Protein AF-E0SQ28-F1 (afdb_monomer_lite)

Organism: Ignisphaera aggregans (strain DSM 17230 / JCM 13409 / AQ1.S1) (NCBI:txid583356)

Radius of gyration: 12.34 Å; chains: 1; bounding box: 30×28×28 Å

Sequence (83 aa):
MVKEIVYNGKRYWVCEICGLVYLDRETASECEEFCKNNPGSCSITTTSKAIGRIILREGREYIKFYRGSRSSHLYDLYSCGCC

Foldseek 3Di:
DWDWDADPNQIWIAQPQQQFIANDPVLSVVQNVCLVVDAQDGDPVSLVRTQFGWDDDPNDTDTGGDDDDDDDCPPVSVVSSRD

pLDDT: mean 80.53, std 19.81, range [35.34, 96.5]

Structure (mmCIF, N/CA/C/O backbone):
data_AF-E0SQ28-F1
#
_entry.id   AF-E0SQ28-F1
#
loop_
_atom_site.group_PDB
_atom_site.id
_atom_site.type_symbol
_atom_site.label_atom_id
_atom_site.label_alt_id
_atom_site.label_comp_id
_atom_site.label_asym_id
_atom_site.label_entity_id
_atom_site.label_seq_id
_atom_site.pdbx_PDB_ins_code
_atom_site.Cartn_x
_atom_site.Cartn_y
_atom_site.Cartn_z
_atom_site.occupancy
_atom_site.B_iso_or_equiv
_atom_site.auth_seq_id
_atom_site.auth_comp_id
_atom_site.auth_asym_id
_atom_site.auth_atom_id
_atom_site.pdbx_PDB_model_num
ATOM 1 N N . MET A 1 1 ? -3.088 6.069 -10.491 1.00 86.19 1 MET A N 1
ATOM 2 C CA . MET A 1 1 ? -3.756 7.117 -9.685 1.00 86.19 1 MET A CA 1
ATOM 3 C C . MET A 1 1 ? -4.222 6.405 -8.429 1.00 86.19 1 MET A C 1
ATOM 5 O O . MET A 1 1 ? -4.484 5.224 -8.520 1.00 86.19 1 MET A O 1
ATOM 9 N N . VAL A 1 2 ? -4.324 7.011 -7.246 1.00 94.00 2 VAL A N 1
ATOM 10 C CA . VAL A 1 2 ? -4.731 6.183 -6.088 1.00 94.00 2 VAL A CA 1
ATOM 11 C C . VAL A 1 2 ? -6.179 5.698 -6.223 1.00 94.00 2 VAL A C 1
ATOM 13 O O . VAL A 1 2 ? -7.071 6.489 -6.534 1.00 94.00 2 VAL A O 1
ATOM 16 N N . LYS A 1 3 ? -6.414 4.407 -5.964 1.00 94.19 3 LYS A N 1
ATOM 17 C CA . LYS A 1 3 ? -7.743 3.777 -5.996 1.00 94.19 3 LYS A CA 1
ATOM 18 C C . LYS A 1 3 ? -8.361 3.814 -4.600 1.00 94.19 3 LYS A C 1
ATOM 20 O O . LYS A 1 3 ? -7.772 3.313 -3.644 1.00 94.19 3 LYS A O 1
ATOM 25 N N . GLU A 1 4 ? -9.550 4.398 -4.473 1.00 95.31 4 GLU A N 1
ATOM 26 C CA . GLU A 1 4 ? -10.349 4.312 -3.245 1.00 95.31 4 GLU A CA 1
ATOM 27 C C . GLU A 1 4 ? -11.152 3.005 -3.246 1.00 95.31 4 GLU A C 1
ATOM 29 O O . GLU A 1 4 ? -11.752 2.630 -4.255 1.00 95.31 4 GLU A O 1
ATOM 34 N N . ILE A 1 5 ? -11.173 2.313 -2.110 1.00 92.50 5 ILE A N 1
ATOM 35 C CA . ILE A 1 5 ? -11.980 1.110 -1.902 1.00 92.50 5 ILE A CA 1
ATOM 36 C C . ILE A 1 5 ? -12.746 1.206 -0.583 1.00 92.50 5 ILE A C 1
ATOM 38 O O . ILE A 1 5 ? -12.263 1.771 0.397 1.00 92.50 5 ILE A O 1
ATOM 42 N N . VAL A 1 6 ? -13.934 0.605 -0.536 1.00 90.50 6 VAL A N 1
ATOM 43 C CA . VAL A 1 6 ? -14.728 0.483 0.692 1.00 90.50 6 VAL A CA 1
ATOM 44 C C . VAL A 1 6 ? -14.790 -0.983 1.090 1.00 90.50 6 VAL A C 1
ATOM 46 O O . VAL A 1 6 ? -15.255 -1.822 0.324 1.00 90.50 6 VAL A O 1
ATOM 49 N N . TYR A 1 7 ? -14.331 -1.299 2.297 1.00 84.44 7 TYR A N 1
ATOM 50 C CA . TYR A 1 7 ? -14.346 -2.649 2.844 1.00 84.44 7 TYR A CA 1
ATOM 51 C C . TYR A 1 7 ? -14.853 -2.625 4.287 1.00 84.44 7 TYR A C 1
ATOM 53 O O . TYR A 1 7 ? -14.343 -1.878 5.121 1.00 84.44 7 TYR A O 1
ATOM 61 N N . ASN A 1 8 ? -15.882 -3.424 4.592 1.00 85.94 8 ASN A N 1
ATOM 62 C CA . ASN A 1 8 ? -16.556 -3.437 5.901 1.00 85.94 8 ASN A CA 1
ATOM 63 C C . ASN A 1 8 ? -16.973 -2.035 6.397 1.00 85.94 8 ASN A C 1
ATOM 65 O O . ASN A 1 8 ? -16.789 -1.696 7.565 1.00 85.94 8 ASN A O 1
ATOM 69 N N . GLY A 1 9 ? -17.480 -1.189 5.493 1.00 88.62 9 GLY A N 1
ATOM 70 C CA . GLY A 1 9 ? -17.906 0.180 5.814 1.00 88.62 9 GLY A CA 1
ATOM 71 C C . GLY A 1 9 ? -16.765 1.157 6.124 1.00 88.62 9 GLY A C 1
ATOM 72 O O . GLY A 1 9 ? -17.024 2.319 6.430 1.00 88.62 9 GLY A O 1
ATOM 73 N N . LYS A 1 10 ? -15.505 0.718 6.029 1.00 89.75 10 LYS A N 1
ATOM 74 C CA . LYS A 1 10 ? -14.323 1.575 6.132 1.00 89.75 10 LYS A CA 1
ATOM 75 C C . LYS A 1 10 ? -13.763 1.837 4.748 1.00 89.75 10 LYS A C 1
ATOM 77 O O . LYS A 1 10 ? -13.773 0.960 3.888 1.00 89.75 10 LYS A O 1
ATOM 82 N N . ARG A 1 11 ? -13.281 3.053 4.542 1.00 93.88 11 ARG A N 1
ATOM 83 C CA . ARG A 1 11 ? -12.594 3.423 3.311 1.00 93.88 11 ARG A CA 1
ATOM 84 C C . ARG A 1 11 ? -11.108 3.097 3.449 1.00 93.88 11 ARG A C 1
ATOM 86 O O . ARG A 1 11 ? -10.561 3.204 4.548 1.00 93.88 11 ARG A O 1
ATOM 93 N N . TYR A 1 12 ? -10.492 2.693 2.348 1.00 94.25 12 TYR A N 1
ATOM 94 C CA . TYR A 1 12 ? -9.063 2.434 2.223 1.00 94.25 12 TYR A CA 1
ATOM 95 C C . TYR A 1 12 ? -8.554 2.947 0.876 1.00 94.25 12 TYR A C 1
ATOM 97 O O . TYR A 1 12 ? -9.321 3.094 -0.077 1.00 94.25 12 TYR A O 1
ATOM 105 N N . TRP A 1 13 ? -7.254 3.211 0.807 1.00 96.50 13 TRP A N 1
ATOM 106 C CA . TRP A 1 13 ? -6.608 3.807 -0.355 1.00 96.50 13 TRP A CA 1
ATOM 107 C C . TRP A 1 13 ? -5.510 2.884 -0.841 1.00 96.50 13 TRP A C 1
ATOM 109 O O . TRP A 1 13 ? -4.698 2.407 -0.051 1.00 96.50 13 TRP A O 1
ATOM 119 N N . VAL A 1 14 ? -5.509 2.604 -2.136 1.00 94.62 14 VAL A N 1
ATOM 120 C CA . VAL A 1 14 ? -4.629 1.615 -2.749 1.00 94.62 14 VAL A CA 1
ATOM 121 C C . VAL A 1 14 ? -3.749 2.294 -3.783 1.00 94.62 14 VAL A C 1
ATOM 123 O O . VAL A 1 14 ? -4.239 3.053 -4.620 1.00 94.62 14 VAL A O 1
ATOM 126 N N . CYS A 1 15 ? -2.453 1.995 -3.744 1.00 94.19 15 CYS A N 1
ATOM 127 C CA . CYS A 1 15 ? -1.559 2.311 -4.851 1.00 94.19 15 CYS A CA 1
ATOM 128 C C . CYS A 1 15 ? -1.851 1.352 -6.013 1.00 94.19 15 CYS A C 1
ATOM 130 O O . CYS A 1 15 ? -1.711 0.138 -5.853 1.00 94.19 15 CYS A O 1
ATOM 132 N N . GLU A 1 16 ? -2.232 1.873 -7.181 1.00 92.69 16 GLU A N 1
ATOM 133 C CA . GLU A 1 16 ? -2.561 1.031 -8.343 1.00 92.69 16 GLU A CA 1
ATOM 134 C C . GLU A 1 16 ? -1.344 0.307 -8.928 1.00 92.69 16 GLU A C 1
ATOM 136 O O . GLU A 1 16 ? -1.503 -0.688 -9.628 1.00 92.69 16 GLU A O 1
ATOM 141 N N . ILE A 1 17 ? -0.132 0.784 -8.626 1.00 91.88 17 ILE A N 1
ATOM 142 C CA . ILE A 1 17 ? 1.107 0.225 -9.174 1.00 91.88 17 ILE A CA 1
ATOM 143 C C . ILE A 1 17 ? 1.557 -0.996 -8.369 1.00 91.88 17 ILE A C 1
ATOM 145 O O . ILE A 1 17 ? 1.779 -2.065 -8.927 1.00 91.88 17 ILE A O 1
ATOM 149 N N . CYS A 1 18 ? 1.687 -0.860 -7.046 1.00 90.12 18 CYS A N 1
ATOM 150 C CA . CYS A 1 18 ? 2.219 -1.934 -6.199 1.00 90.12 18 CYS A CA 1
ATOM 151 C C . CYS A 1 18 ? 1.131 -2.739 -5.462 1.00 90.12 18 CYS A C 1
ATOM 153 O O . CYS A 1 18 ? 1.395 -3.841 -4.957 1.00 90.12 18 CYS A O 1
ATOM 155 N N . GLY A 1 19 ? -0.096 -2.211 -5.393 1.00 91.62 19 GLY A N 1
ATOM 156 C CA . GLY A 1 19 ? -1.241 -2.829 -4.725 1.00 91.62 19 GLY A CA 1
ATOM 157 C C . GLY A 1 19 ? -1.242 -2.697 -3.199 1.00 91.62 19 GLY A C 1
ATOM 158 O O . GLY A 1 19 ? -2.058 -3.350 -2.549 1.00 91.62 19 GLY A O 1
ATOM 159 N N . LEU A 1 20 ? -0.337 -1.910 -2.602 1.00 93.12 20 LEU A N 1
ATOM 160 C CA . LEU A 1 20 ? -0.329 -1.660 -1.155 1.00 93.12 20 LEU A CA 1
ATOM 161 C C . LEU A 1 20 ? -1.550 -0.841 -0.726 1.00 93.12 20 LEU A C 1
ATOM 163 O O . LEU A 1 20 ? -1.987 0.060 -1.442 1.00 93.12 20 LEU A O 1
ATOM 167 N N . VAL A 1 21 ? -2.080 -1.172 0.453 1.00 93.50 21 VAL A N 1
ATOM 168 C CA . VAL A 1 21 ? -3.303 -0.592 1.021 1.00 93.50 21 VAL A CA 1
ATOM 169 C C . VAL A 1 21 ? -2.972 0.261 2.243 1.00 93.50 21 VAL A C 1
ATOM 171 O O . VAL A 1 21 ? -2.231 -0.169 3.132 1.00 93.50 21 VAL A O 1
ATOM 174 N N . TYR A 1 22 ? -3.590 1.437 2.307 1.00 94.50 22 TYR A N 1
ATOM 175 C CA . TYR A 1 22 ? -3.372 2.488 3.295 1.00 94.50 22 TYR A CA 1
ATOM 176 C C . TYR A 1 22 ? -4.689 2.976 3.908 1.00 94.50 22 TYR A C 1
ATOM 178 O O . TYR A 1 22 ? -5.768 2.806 3.331 1.00 94.50 22 TYR A O 1
ATOM 186 N N . LEU A 1 23 ? -4.596 3.579 5.097 1.00 93.62 23 LEU A N 1
ATOM 187 C CA . LEU A 1 23 ? -5.736 4.196 5.787 1.00 93.62 23 LEU A CA 1
ATOM 188 C C . LEU A 1 23 ? -6.046 5.604 5.276 1.00 93.62 23 LEU A C 1
ATOM 190 O O . LEU A 1 23 ? -7.184 6.051 5.389 1.00 93.62 23 LEU A O 1
ATOM 194 N N . ASP A 1 24 ? -5.048 6.288 4.729 1.00 95.00 24 ASP A N 1
ATOM 195 C CA . ASP A 1 24 ? -5.142 7.662 4.262 1.00 95.00 24 ASP A CA 1
ATOM 196 C C . ASP A 1 24 ? -4.704 7.795 2.798 1.00 95.00 24 ASP A C 1
ATOM 198 O O . ASP A 1 24 ? -3.874 7.043 2.279 1.00 95.00 24 ASP A O 1
ATOM 202 N N . ARG A 1 25 ? -5.296 8.785 2.124 1.00 96.00 25 ARG A N 1
ATOM 203 C CA . ARG A 1 25 ? -5.042 9.084 0.711 1.00 96.00 25 ARG A CA 1
ATOM 204 C C . ARG A 1 25 ? -3.636 9.613 0.463 1.00 96.00 25 ARG A C 1
ATOM 206 O O . ARG A 1 25 ? -3.090 9.372 -0.612 1.00 96.00 25 ARG A O 1
ATOM 213 N N . GLU A 1 26 ? -3.097 10.370 1.411 1.00 96.38 26 GLU A N 1
ATOM 214 C CA . GLU A 1 26 ? -1.814 11.055 1.274 1.00 96.38 26 GLU A CA 1
ATOM 215 C C . GLU A 1 26 ? -0.687 10.033 1.147 1.00 96.38 26 GLU A C 1
ATOM 217 O O . GLU A 1 26 ? -0.033 9.987 0.108 1.00 96.38 26 GLU A O 1
ATOM 222 N N . THR A 1 27 ? -0.587 9.099 2.093 1.00 95.00 27 THR A N 1
ATOM 223 C CA . THR A 1 27 ? 0.411 8.021 2.074 1.00 95.00 27 THR A CA 1
ATOM 224 C C . THR A 1 27 ? 0.288 7.146 0.825 1.00 95.00 27 THR A C 1
ATOM 226 O O . THR A 1 27 ? 1.293 6.750 0.231 1.00 95.00 27 THR A O 1
ATOM 229 N N . ALA A 1 28 ? -0.939 6.845 0.384 1.00 95.50 28 ALA A N 1
ATOM 230 C CA . ALA A 1 28 ? -1.151 6.108 -0.862 1.00 95.50 28 ALA A CA 1
ATOM 231 C C . ALA A 1 28 ? -0.651 6.892 -2.087 1.00 95.50 28 ALA A C 1
ATOM 233 O O . ALA A 1 28 ? -0.100 6.299 -3.014 1.00 95.50 28 ALA A O 1
ATOM 234 N N . SER A 1 29 ? -0.831 8.216 -2.087 1.00 96.06 29 SER A N 1
ATOM 235 C CA . SER A 1 29 ? -0.412 9.094 -3.185 1.00 96.06 29 SER A CA 1
ATOM 236 C C . SER A 1 29 ? 1.106 9.237 -3.217 1.00 96.06 29 SER A C 1
ATOM 238 O O . SER A 1 29 ? 1.690 9.109 -4.289 1.00 96.06 29 SER A O 1
ATOM 240 N N . GLU A 1 30 ? 1.746 9.389 -2.054 1.00 95.38 30 GLU A N 1
ATOM 241 C CA . GLU A 1 30 ? 3.206 9.349 -1.910 1.00 95.38 30 GLU A CA 1
ATOM 242 C C . GLU A 1 30 ? 3.778 8.013 -2.405 1.00 95.38 30 GLU A C 1
ATOM 244 O O . GLU A 1 30 ? 4.775 7.982 -3.125 1.00 95.38 30 GLU A O 1
ATOM 249 N N . CYS A 1 31 ? 3.138 6.892 -2.047 1.00 94.00 31 CYS A N 1
ATOM 250 C CA . CYS A 1 31 ? 3.542 5.571 -2.521 1.00 94.00 31 CYS A CA 1
ATOM 251 C C . CYS A 1 31 ? 3.474 5.490 -4.046 1.00 94.00 31 CYS A C 1
ATOM 253 O O . CYS A 1 31 ? 4.410 5.014 -4.686 1.00 94.00 31 CYS A O 1
ATOM 255 N N . GLU A 1 32 ? 2.387 5.976 -4.637 1.00 94.56 32 GLU A N 1
ATOM 256 C CA . GLU A 1 32 ? 2.223 5.904 -6.077 1.00 94.56 32 GLU A CA 1
ATOM 257 C C . GLU A 1 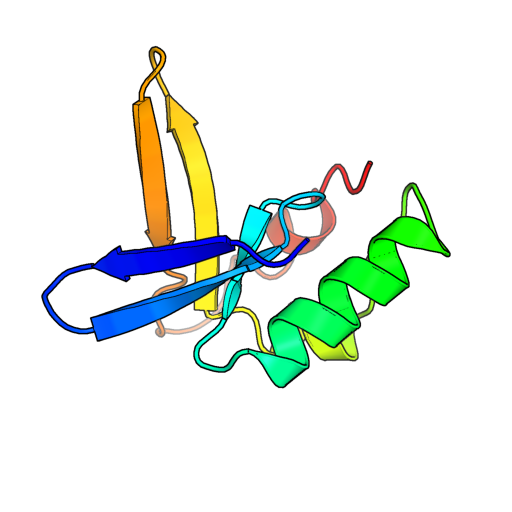32 ? 3.179 6.826 -6.835 1.00 94.56 32 GLU A C 1
ATOM 259 O O . GLU A 1 32 ? 3.747 6.416 -7.847 1.00 94.56 32 GLU A O 1
ATOM 264 N N . GLU A 1 33 ? 3.380 8.052 -6.357 1.00 95.06 33 GLU A N 1
ATOM 265 C CA . GLU A 1 33 ? 4.367 8.964 -6.929 1.00 95.06 33 GLU A CA 1
ATOM 266 C C . GLU A 1 33 ? 5.772 8.358 -6.856 1.00 95.06 33 GLU A C 1
ATOM 268 O O . GLU A 1 33 ? 6.498 8.350 -7.854 1.00 95.06 33 GLU A O 1
ATOM 273 N N . PHE A 1 34 ? 6.120 7.748 -5.720 1.00 93.69 34 PHE A N 1
ATOM 274 C CA . PHE A 1 34 ? 7.380 7.032 -5.585 1.00 93.69 34 PHE A CA 1
ATOM 275 C C . PHE A 1 34 ? 7.500 5.897 -6.606 1.00 93.69 34 PHE A C 1
ATOM 277 O O . PHE A 1 34 ? 8.525 5.809 -7.277 1.00 93.69 34 PHE A O 1
ATOM 284 N N . CYS A 1 35 ? 6.468 5.063 -6.762 1.00 91.94 35 CYS A N 1
ATOM 285 C CA . CYS A 1 35 ? 6.471 3.954 -7.719 1.00 91.94 35 CYS A CA 1
ATOM 286 C C . CYS A 1 35 ? 6.546 4.420 -9.182 1.00 91.94 35 CYS A C 1
ATOM 288 O O . CYS A 1 35 ? 7.167 3.740 -9.995 1.00 91.94 35 CYS A O 1
ATOM 290 N N . LYS A 1 36 ? 5.951 5.570 -9.531 1.00 91.19 36 LYS A N 1
ATOM 291 C CA . LYS A 1 36 ? 6.084 6.167 -10.876 1.00 91.19 36 LYS A CA 1
ATOM 292 C C . LYS A 1 36 ? 7.512 6.624 -11.153 1.00 91.19 36 LYS A C 1
ATOM 294 O O . LYS A 1 36 ? 8.016 6.409 -12.249 1.00 91.19 36 LYS A O 1
ATOM 299 N N . ASN A 1 37 ? 8.141 7.251 -10.162 1.00 92.56 37 ASN A N 1
ATOM 300 C CA . ASN A 1 37 ? 9.484 7.810 -10.297 1.00 92.56 37 ASN A CA 1
ATOM 301 C C . ASN A 1 37 ? 10.589 6.751 -10.139 1.00 92.56 37 ASN A C 1
ATOM 303 O O . ASN A 1 37 ? 11.688 6.934 -10.652 1.00 92.56 37 ASN A O 1
ATOM 307 N N . ASN A 1 38 ? 10.303 5.649 -9.440 1.00 90.06 38 ASN A N 1
ATOM 308 C CA . ASN A 1 38 ? 11.258 4.593 -9.105 1.00 90.06 38 ASN A CA 1
ATOM 309 C C . ASN A 1 38 ? 10.653 3.211 -9.414 1.00 90.06 38 ASN A C 1
ATOM 311 O O . ASN A 1 38 ? 10.339 2.450 -8.490 1.00 90.06 38 ASN A O 1
ATOM 315 N N . PRO A 1 39 ? 10.457 2.871 -10.701 1.00 86.12 39 PRO A N 1
ATOM 316 C CA . PRO A 1 39 ? 9.998 1.541 -11.075 1.00 86.12 39 PRO A CA 1
ATOM 317 C C . PRO A 1 39 ? 11.004 0.497 -10.574 1.00 86.12 39 PRO A C 1
ATOM 319 O O . PRO A 1 39 ? 12.213 0.714 -10.607 1.00 86.12 39 PRO A O 1
ATOM 322 N N . GLY A 1 40 ? 10.512 -0.627 -10.068 1.00 82.00 40 GLY A N 1
ATOM 323 C CA . GLY A 1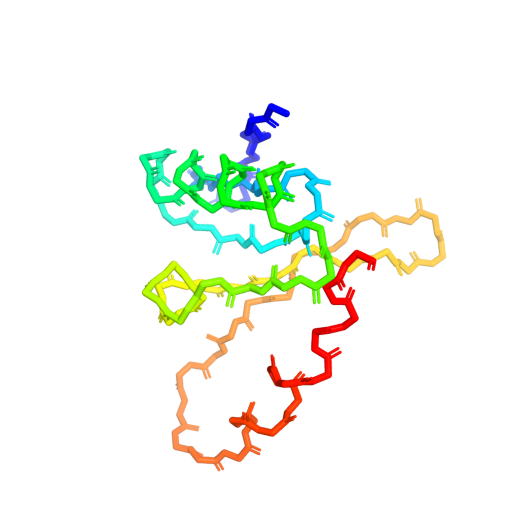 40 ? 11.354 -1.702 -9.544 1.00 82.00 40 GLY A CA 1
ATOM 324 C C . GLY A 1 40 ? 11.597 -1.596 -8.037 1.00 82.00 40 GLY A C 1
ATOM 325 O O . GLY A 1 40 ? 12.169 -2.493 -7.424 1.00 82.00 40 GLY A O 1
ATOM 326 N N . SER A 1 41 ? 11.217 -0.470 -7.422 1.00 85.06 41 SER A N 1
ATOM 327 C CA . SER A 1 41 ? 11.592 -0.127 -6.051 1.00 85.06 41 SER A CA 1
ATOM 328 C C . SER A 1 41 ? 10.398 0.316 -5.217 1.00 85.06 41 SER A C 1
ATOM 330 O O . SER A 1 41 ? 9.401 0.832 -5.722 1.00 85.06 41 SER A O 1
ATOM 332 N N . CYS A 1 42 ? 10.520 0.154 -3.902 1.00 84.12 42 CYS A N 1
ATOM 333 C CA . CYS A 1 42 ? 9.516 0.597 -2.946 1.00 84.12 42 CYS A CA 1
ATOM 334 C C . CYS A 1 42 ? 10.155 1.438 -1.838 1.00 84.12 42 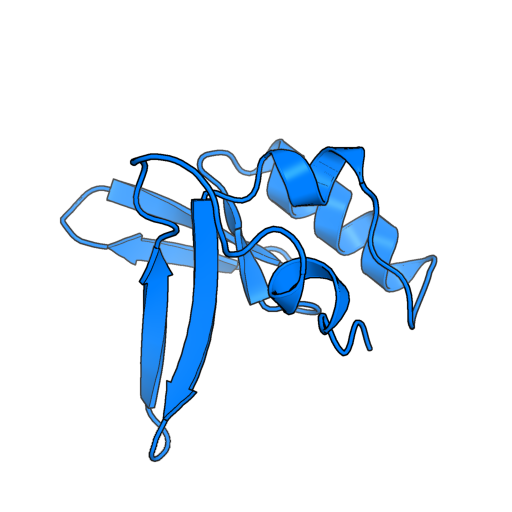CYS A C 1
ATOM 336 O O . CYS A 1 42 ? 11.212 1.097 -1.308 1.00 84.12 42 CYS A O 1
ATOM 338 N N . SER A 1 43 ? 9.496 2.538 -1.471 1.00 88.44 43 SER A N 1
ATOM 339 C CA . SER A 1 43 ? 9.949 3.390 -0.373 1.00 88.44 43 SER A CA 1
ATOM 340 C C . SER A 1 43 ? 9.684 2.716 0.968 1.00 88.44 43 SER A C 1
ATOM 342 O O . SER A 1 43 ? 8.567 2.273 1.243 1.00 88.44 43 SER A O 1
ATOM 344 N N . ILE A 1 44 ? 10.689 2.686 1.845 1.00 87.62 44 ILE A N 1
ATOM 345 C CA . ILE A 1 44 ? 10.541 2.120 3.190 1.00 87.62 44 ILE A CA 1
ATOM 346 C C . ILE A 1 44 ? 9.554 2.923 4.049 1.00 87.62 44 ILE A C 1
ATOM 348 O O . ILE A 1 44 ? 8.827 2.348 4.863 1.00 87.62 44 ILE A O 1
ATOM 352 N N . THR A 1 45 ? 9.470 4.240 3.834 1.00 88.12 45 THR A N 1
ATOM 353 C CA . THR A 1 45 ? 8.600 5.123 4.620 1.00 88.12 45 THR A CA 1
ATOM 354 C C . THR A 1 45 ? 7.134 4.833 4.336 1.00 88.12 45 THR A C 1
ATOM 356 O O . THR A 1 45 ? 6.359 4.644 5.270 1.00 88.12 45 THR A O 1
ATOM 359 N N . THR A 1 46 ? 6.755 4.705 3.065 1.00 90.06 46 THR A N 1
ATOM 360 C CA . THR A 1 46 ? 5.376 4.376 2.690 1.00 90.06 46 THR A CA 1
ATOM 361 C C . THR A 1 46 ? 5.090 2.897 2.915 1.00 90.06 46 THR A C 1
ATOM 363 O O . THR A 1 46 ? 4.032 2.560 3.429 1.00 90.06 46 THR A O 1
ATOM 366 N N . THR A 1 47 ? 6.029 1.989 2.639 1.00 89.38 47 THR A N 1
ATOM 367 C CA . THR A 1 47 ? 5.810 0.543 2.838 1.00 89.38 47 THR A CA 1
ATOM 368 C C . THR A 1 47 ? 5.562 0.191 4.308 1.00 89.38 47 THR A C 1
ATOM 370 O O . THR A 1 47 ? 4.692 -0.627 4.598 1.00 89.38 47 THR A O 1
ATOM 373 N N . SER A 1 48 ? 6.250 0.844 5.252 1.00 88.44 48 SER A N 1
ATOM 374 C CA . SER A 1 48 ? 6.061 0.600 6.695 1.00 88.44 48 SER A CA 1
ATOM 375 C C . SER A 1 48 ? 4.682 1.012 7.229 1.00 88.44 48 SER A C 1
ATOM 377 O O . SER A 1 48 ? 4.225 0.466 8.232 1.00 88.44 48 SER A O 1
ATOM 379 N N . LYS A 1 49 ? 4.003 1.942 6.548 1.00 91.88 49 LYS A N 1
ATOM 380 C CA . LYS A 1 49 ? 2.641 2.388 6.874 1.00 91.88 49 LYS A CA 1
ATOM 381 C C . LYS A 1 49 ? 1.555 1.522 6.228 1.00 91.88 49 LYS A C 1
ATOM 383 O O . LYS A 1 49 ? 0.374 1.712 6.518 1.00 91.88 49 LYS A O 1
ATOM 388 N N . ALA A 1 50 ? 1.919 0.606 5.328 1.00 91.94 50 ALA A N 1
ATOM 389 C CA . ALA A 1 50 ? 0.945 -0.235 4.650 1.00 91.94 50 ALA A CA 1
ATOM 390 C C . ALA A 1 50 ? 0.259 -1.172 5.651 1.00 91.94 50 ALA A C 1
ATOM 392 O O . ALA A 1 50 ? 0.904 -1.829 6.468 1.00 91.94 50 ALA A O 1
ATOM 393 N N . ILE A 1 51 ? -1.064 -1.267 5.555 1.00 92.31 51 ILE A N 1
ATOM 394 C CA . ILE A 1 51 ? -1.892 -2.117 6.426 1.00 92.31 51 ILE A CA 1
ATOM 395 C C . ILE A 1 51 ? -2.347 -3.402 5.729 1.00 92.31 51 ILE A C 1
ATOM 397 O O . ILE A 1 51 ? -2.994 -4.257 6.338 1.00 92.31 51 ILE A O 1
ATOM 401 N N . GLY A 1 52 ? -2.033 -3.543 4.444 1.00 92.06 52 GLY A N 1
ATOM 402 C CA . GLY A 1 52 ? -2.353 -4.713 3.647 1.00 92.06 52 GLY A CA 1
ATOM 403 C C . GLY A 1 52 ? -1.935 -4.566 2.189 1.00 92.06 52 GLY A C 1
ATOM 404 O O . GLY A 1 52 ? -1.255 -3.610 1.811 1.00 92.06 52 GLY A O 1
ATOM 405 N N . ARG A 1 53 ? -2.377 -5.519 1.367 1.00 91.12 53 ARG A N 1
ATOM 406 C CA . ARG A 1 53 ? -2.172 -5.528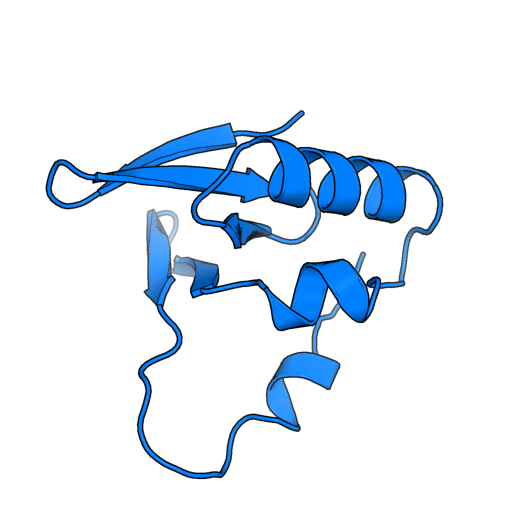 -0.085 1.00 91.12 53 ARG A CA 1
ATOM 407 C C . ARG A 1 53 ? -3.385 -6.110 -0.808 1.00 91.12 53 ARG A C 1
ATOM 409 O O . ARG A 1 53 ? -4.028 -7.025 -0.286 1.00 91.12 53 ARG A O 1
ATOM 416 N N . ILE A 1 54 ? -3.660 -5.622 -2.013 1.00 90.06 54 ILE A N 1
ATOM 417 C CA . ILE A 1 54 ? -4.557 -6.282 -2.963 1.00 90.06 54 ILE A CA 1
ATOM 418 C C . ILE A 1 54 ? -3.862 -7.507 -3.557 1.00 90.06 54 ILE A C 1
ATOM 420 O O . ILE A 1 54 ? -2.716 -7.445 -3.997 1.00 90.06 54 ILE A O 1
ATOM 424 N N . ILE A 1 55 ? -4.570 -8.631 -3.562 1.00 86.06 55 ILE A N 1
ATOM 425 C CA . ILE A 1 55 ? -4.139 -9.883 -4.177 1.00 86.06 55 ILE A CA 1
ATOM 426 C C . ILE A 1 55 ? -5.206 -10.301 -5.180 1.00 86.06 55 ILE A C 1
ATOM 428 O O . ILE A 1 55 ? -6.390 -10.352 -4.849 1.00 86.06 55 ILE A O 1
ATOM 432 N N . LEU A 1 56 ? -4.774 -10.638 -6.391 1.00 81.62 56 LEU A N 1
ATOM 433 C CA . LEU A 1 56 ? -5.623 -11.242 -7.407 1.00 81.62 56 LEU A CA 1
ATOM 434 C C . LEU A 1 56 ? -5.586 -12.763 -7.252 1.00 81.62 56 LEU A C 1
ATOM 436 O O . LEU A 1 56 ? -4.518 -13.376 -7.308 1.00 81.62 56 LEU A O 1
ATOM 440 N N . ARG A 1 57 ? -6.750 -13.380 -7.051 1.00 79.00 57 ARG A N 1
ATOM 441 C CA . ARG A 1 57 ? -6.913 -14.840 -7.069 1.00 79.00 57 ARG A CA 1
ATOM 442 C C . ARG A 1 57 ? -8.112 -15.194 -7.929 1.00 79.00 57 ARG A C 1
ATOM 444 O O . ARG A 1 57 ? -9.185 -14.643 -7.721 1.00 79.00 57 ARG A O 1
ATOM 451 N N . GLU A 1 58 ? -7.913 -16.080 -8.904 1.00 85.50 58 GLU A N 1
ATOM 452 C CA . GLU A 1 58 ? -8.997 -16.603 -9.756 1.00 85.50 58 GLU A CA 1
ATOM 453 C C . GLU A 1 58 ? -9.849 -15.487 -10.403 1.00 85.50 58 GLU A C 1
ATOM 455 O O . GLU A 1 58 ? -11.073 -15.569 -10.476 1.00 85.50 58 GLU A O 1
ATOM 460 N N . GLY A 1 59 ? -9.201 -14.395 -10.828 1.00 82.75 59 GLY A N 1
ATOM 461 C CA . GLY A 1 59 ? -9.869 -13.246 -11.453 1.00 82.75 59 GLY A CA 1
ATOM 462 C C . GLY A 1 59 ? -10.637 -12.329 -10.493 1.00 82.75 59 GLY A C 1
ATOM 463 O O . GLY A 1 59 ? -11.364 -11.452 -10.951 1.00 82.75 59 GLY A O 1
ATOM 464 N N . ARG A 1 60 ? -10.491 -12.503 -9.174 1.00 81.00 60 ARG A N 1
ATOM 465 C CA . ARG A 1 60 ? -11.123 -11.661 -8.147 1.00 81.00 60 ARG A CA 1
ATOM 466 C C . ARG A 1 60 ? -10.071 -10.940 -7.300 1.00 81.00 60 ARG A C 1
ATOM 468 O O . ARG A 1 60 ? -9.038 -11.515 -6.954 1.00 81.00 60 ARG A O 1
ATOM 475 N N . GLU A 1 61 ? -10.342 -9.677 -6.970 1.00 83.12 61 GLU A N 1
ATOM 476 C CA . GLU A 1 61 ? -9.522 -8.861 -6.064 1.00 83.12 61 GLU A CA 1
ATOM 477 C C . GLU A 1 61 ? -9.880 -9.158 -4.599 1.00 83.12 61 GLU A C 1
ATOM 479 O O . GLU A 1 61 ? -11.045 -9.088 -4.204 1.00 83.12 61 GLU A O 1
ATOM 484 N N . TYR A 1 62 ? -8.870 -9.439 -3.776 1.00 84.50 62 TYR A N 1
ATOM 485 C CA . TYR A 1 62 ? -9.008 -9.632 -2.332 1.00 84.50 62 TYR A CA 1
ATOM 486 C C . TYR A 1 62 ? -8.047 -8.722 -1.577 1.00 84.50 62 TYR A C 1
ATOM 488 O O . TYR A 1 62 ? -6.889 -8.576 -1.962 1.00 84.50 62 TYR A O 1
ATOM 496 N N . ILE A 1 63 ? -8.495 -8.163 -0.453 1.00 86.25 63 ILE A N 1
ATOM 497 C CA . ILE A 1 63 ? -7.625 -7.390 0.436 1.00 86.25 63 ILE A CA 1
ATOM 498 C C . ILE A 1 63 ? -7.044 -8.331 1.491 1.00 86.25 63 ILE A C 1
ATOM 500 O O . ILE A 1 63 ? -7.771 -8.870 2.330 1.00 86.25 63 ILE A O 1
ATOM 504 N N . LYS A 1 64 ? -5.722 -8.506 1.484 1.00 89.38 64 LYS A N 1
ATOM 505 C CA . LYS A 1 64 ? -4.995 -9.185 2.561 1.00 89.38 64 LYS A CA 1
ATOM 506 C C . LYS A 1 64 ? -4.471 -8.139 3.537 1.00 89.38 64 LYS A C 1
ATOM 508 O O . LYS A 1 64 ? -3.481 -7.474 3.251 1.00 89.38 64 LYS A O 1
ATOM 513 N N . PHE A 1 65 ? -5.119 -8.011 4.692 1.00 88.31 65 PHE A N 1
ATOM 514 C CA . PHE A 1 65 ? -4.631 -7.161 5.780 1.00 88.31 65 PHE A CA 1
ATOM 515 C C . PHE A 1 65 ? -3.461 -7.818 6.521 1.00 88.31 65 PHE A C 1
ATOM 517 O O . PHE A 1 65 ? -3.474 -9.027 6.778 1.00 88.31 65 PHE A O 1
ATOM 524 N N . TYR A 1 66 ? -2.471 -7.019 6.909 1.00 84.69 66 TYR A N 1
ATOM 525 C CA . TYR A 1 66 ? -1.374 -7.453 7.768 1.00 84.69 66 TYR A CA 1
ATOM 526 C C . TYR A 1 66 ? -1.880 -7.487 9.218 1.00 84.69 66 TYR A C 1
ATOM 528 O O . TYR A 1 66 ? -2.117 -6.455 9.840 1.00 84.69 66 TYR A O 1
ATOM 536 N N . ARG A 1 67 ? -2.140 -8.685 9.759 1.00 59.09 67 ARG A N 1
ATOM 537 C CA . ARG A 1 67 ? -2.605 -8.842 11.147 1.00 59.09 67 ARG A CA 1
ATOM 538 C C . ARG A 1 67 ? -1.468 -8.562 12.131 1.00 59.09 67 ARG A C 1
ATOM 540 O O . ARG A 1 67 ? -0.404 -9.164 12.043 1.00 59.09 67 ARG A O 1
ATOM 547 N N . GLY A 1 68 ? -1.730 -7.713 13.122 1.00 55.88 68 GLY A N 1
ATOM 548 C CA . GLY A 1 68 ? -0.844 -7.518 14.265 1.00 55.88 68 GLY A CA 1
ATOM 549 C C . GLY A 1 68 ? -0.887 -8.704 15.233 1.00 55.88 68 GLY A C 1
ATOM 550 O O . GLY A 1 68 ? -1.854 -8.879 15.970 1.00 55.88 68 GLY A O 1
ATOM 551 N N . SER A 1 69 ? 0.169 -9.516 15.245 1.00 37.09 69 SER A N 1
ATOM 552 C CA . SER A 1 69 ? 0.744 -10.157 16.442 1.00 37.09 69 SER A CA 1
ATOM 553 C C . SER A 1 69 ? 2.103 -10.756 16.066 1.00 37.09 69 SER A C 1
ATOM 555 O O . SER A 1 69 ? 2.163 -11.681 15.273 1.00 37.09 69 SER A O 1
ATOM 557 N N . ARG A 1 70 ? 3.175 -10.177 16.627 1.00 42.31 70 ARG A N 1
ATOM 558 C CA . ARG A 1 70 ? 4.549 -10.707 16.755 1.00 42.31 70 ARG A CA 1
ATOM 559 C C . ARG A 1 70 ? 5.102 -11.541 15.582 1.00 42.31 70 ARG A C 1
ATOM 561 O O . ARG A 1 70 ? 4.820 -12.721 15.461 1.00 42.31 70 ARG A O 1
ATOM 568 N N . SER A 1 71 ? 6.052 -10.927 14.874 1.00 43.22 71 SER A N 1
ATOM 569 C CA . SER A 1 71 ? 7.245 -11.582 14.314 1.00 43.22 71 SER A CA 1
ATOM 570 C C . SER A 1 71 ? 7.016 -12.742 13.340 1.00 43.22 71 SER A C 1
ATOM 572 O O . SER A 1 71 ? 6.871 -13.878 13.772 1.00 43.22 71 SER A O 1
ATOM 574 N N . SER A 1 72 ? 7.096 -12.478 12.026 1.00 35.34 72 SER A N 1
ATOM 575 C CA . SER A 1 72 ? 7.715 -13.411 11.042 1.00 35.34 72 SER A CA 1
ATOM 576 C C . SER A 1 72 ? 7.592 -13.006 9.564 1.00 35.34 72 SER A C 1
ATOM 578 O O . SER A 1 72 ? 8.282 -13.595 8.746 1.00 35.34 72 SER A O 1
ATOM 580 N N . HIS A 1 73 ? 6.813 -11.989 9.180 1.00 39.16 73 HIS A N 1
ATOM 581 C CA . HIS A 1 73 ? 6.652 -11.627 7.754 1.00 39.16 73 HIS A CA 1
ATOM 582 C C . HIS A 1 73 ? 7.416 -10.372 7.313 1.00 39.16 73 HIS A C 1
ATOM 584 O O . HIS A 1 73 ? 7.095 -9.784 6.282 1.00 39.16 73 HIS A O 1
ATOM 590 N N . LEU A 1 74 ? 8.460 -9.967 8.047 1.00 38.12 74 LEU A N 1
ATOM 591 C CA . LEU A 1 74 ? 9.328 -8.887 7.569 1.00 38.12 74 LEU A CA 1
ATOM 592 C C . LEU A 1 74 ? 10.059 -9.281 6.271 1.00 38.12 74 LEU A C 1
ATOM 594 O O . LEU A 1 74 ? 10.454 -8.398 5.531 1.00 38.12 74 LEU A O 1
ATOM 598 N N . TYR A 1 75 ? 10.184 -10.579 5.965 1.00 39.31 75 TYR A N 1
ATOM 599 C CA . TYR A 1 75 ? 10.943 -11.082 4.813 1.00 39.31 75 TYR A CA 1
ATOM 600 C C . TYR A 1 75 ? 10.105 -11.279 3.535 1.00 39.31 75 TYR A C 1
ATOM 602 O O . TYR A 1 75 ? 10.646 -11.140 2.446 1.00 39.31 75 TYR A O 1
ATOM 610 N N . ASP A 1 76 ? 8.783 -11.478 3.634 1.00 38.53 76 ASP A N 1
ATOM 611 C CA . ASP A 1 76 ? 7.896 -11.514 2.449 1.00 38.53 76 ASP A CA 1
ATOM 612 C C . ASP A 1 76 ? 7.566 -10.111 1.914 1.00 38.53 76 ASP A C 1
ATOM 614 O O . ASP A 1 76 ? 7.161 -9.954 0.763 1.00 38.53 76 ASP A O 1
ATOM 618 N N . LEU A 1 77 ? 7.754 -9.073 2.738 1.00 40.66 77 LEU A N 1
ATOM 619 C CA . LEU A 1 77 ? 7.631 -7.670 2.329 1.00 40.66 77 LEU A CA 1
ATOM 620 C C . LEU A 1 77 ? 8.804 -7.214 1.444 1.00 40.66 77 LEU A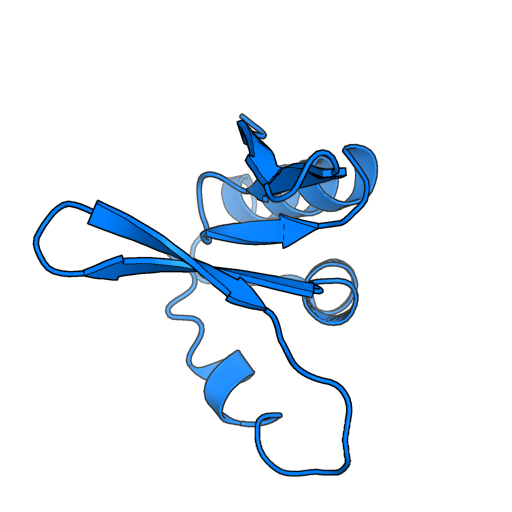 C 1
ATOM 622 O O . LEU A 1 77 ? 8.666 -6.215 0.745 1.00 40.66 77 LEU A O 1
ATOM 626 N N . TYR A 1 78 ? 9.922 -7.954 1.424 1.00 41.97 78 TYR A N 1
ATOM 627 C CA . TYR A 1 78 ? 11.037 -7.726 0.492 1.00 41.97 78 TYR A CA 1
ATOM 628 C C . TYR A 1 78 ? 10.905 -8.520 -0.812 1.00 41.97 78 TYR A C 1
ATOM 630 O O . TYR A 1 78 ? 11.579 -8.202 -1.783 1.00 41.97 78 TYR A O 1
ATOM 638 N N . SER A 1 79 ? 9.987 -9.492 -0.882 1.00 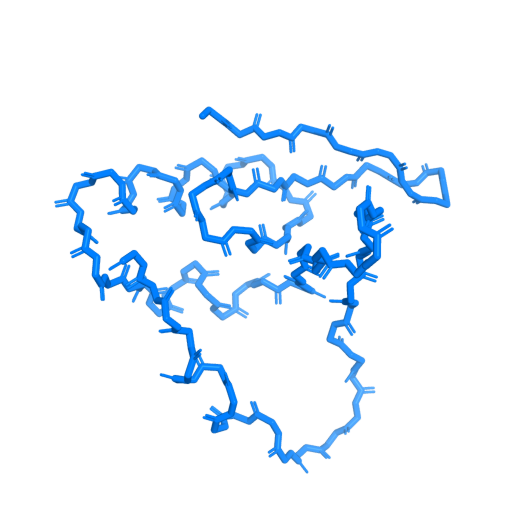41.91 79 SER A N 1
ATOM 639 C CA . SER A 1 79 ? 9.500 -10.063 -2.149 1.00 41.91 79 SER A CA 1
ATOM 640 C C . SER A 1 79 ? 8.310 -9.283 -2.693 1.00 41.91 79 SER A C 1
ATOM 642 O O . SER A 1 79 ? 7.486 -9.799 -3.455 1.00 41.91 79 SER A O 1
ATOM 644 N N . CYS A 1 80 ? 8.218 -8.007 -2.327 1.00 41.59 80 CYS A N 1
ATOM 645 C CA . CYS A 1 80 ? 7.596 -7.051 -3.202 1.00 41.59 80 CYS A CA 1
ATOM 646 C C . CYS A 1 80 ? 8.375 -7.159 -4.523 1.00 41.59 80 CYS A C 1
ATOM 648 O O . CYS A 1 80 ? 9.458 -6.603 -4.663 1.00 41.59 80 CYS A O 1
ATOM 650 N N . GLY A 1 81 ? 7.854 -7.937 -5.476 1.00 44.81 81 GLY A N 1
ATOM 651 C CA . GLY A 1 81 ? 8.112 -7.715 -6.892 1.00 44.81 81 GLY A CA 1
ATOM 652 C C . GLY A 1 81 ? 7.553 -6.335 -7.213 1.00 44.81 81 GLY A C 1
ATOM 653 O O . GLY A 1 81 ? 6.470 -6.225 -7.783 1.00 44.81 81 GLY A O 1
ATOM 654 N N . CYS A 1 82 ? 8.187 -5.299 -6.655 1.00 43.75 82 CYS A N 1
ATOM 655 C CA . CYS A 1 82 ? 7.936 -3.910 -6.969 1.00 43.75 82 CYS A CA 1
ATOM 656 C C . CYS A 1 82 ? 8.363 -3.802 -8.424 1.00 43.75 82 CYS A C 1
ATOM 658 O O . CYS A 1 82 ? 9.534 -4.014 -8.692 1.00 43.75 82 CYS A O 1
ATOM 660 N N . CYS A 1 83 ? 7.373 -3.559 -9.282 1.00 42.16 83 CYS A N 1
ATOM 661 C CA . CYS A 1 83 ? 7.398 -3.281 -10.721 1.00 42.16 83 CYS A CA 1
ATOM 662 C C . CYS A 1 83 ? 8.281 -4.165 -11.614 1.00 42.16 83 CYS A C 1
ATOM 664 O O . CYS A 1 83 ? 9.522 -4.042 -11.564 1.00 42.16 83 CYS A O 1
#

Secondary structure (DSSP, 8-state):
-PEEEEETTEEEEE-TTT-EEESSHHHHHHHHHHHHHSTT---HHHHHT--EEEEEETTEEEEEE---SSSS-TTTTS-----

InterPro domains:
  IPR055552 Domain of unknown function DUF7128 [PF23447] (1-37)